Protein AF-A0A964U5X1-F1 (afdb_monomer)

Foldseek 3Di:
DDDPVVVVVVVVVLVPDDPVVNVVVVVVVVVVPDPDDPPDDPVVVCVVCVPVQDPVNVVVVVVCCVVVVDPPPVPPD

Solvent-accessible surface area (backbone atoms only — not comparable to full-atom values): 5005 Å² total; per-residue (Å²): 134,82,58,72,72,58,57,56,54,50,49,65,55,50,76,72,46,55,72,78,54,41,54,52,51,53,54,51,54,48,59,71,68,49,93,63,81,74,82,74,83,58,69,77,67,53,55,79,54,64,83,69,68,53,69,69,61,51,53,50,52,51,49,50,51,68,75,64,58,74,76,84,61,89,81,80,119

Structure (mmCIF, N/CA/C/O backbone):
data_AF-A0A964U5X1-F1
#
_entry.id   AF-A0A964U5X1-F1
#
loop_
_atom_site.group_PDB
_atom_site.id
_atom_site.type_symbol
_atom_site.label_atom_id
_atom_site.label_alt_id
_atom_site.label_comp_id
_atom_site.label_asym_id
_atom_site.label_entity_id
_atom_site.label_seq_id
_atom_site.pdbx_PDB_ins_code
_atom_site.Cartn_x
_atom_site.Cartn_y
_atom_site.Cartn_z
_atom_site.occupancy
_atom_site.B_iso_or_equiv
_atom_site.auth_seq_id
_atom_site.auth_comp_id
_atom_site.auth_asym_id
_atom_site.auth_atom_id
_atom_site.pdbx_PDB_model_num
ATOM 1 N N . MET A 1 1 ? -3.303 2.507 24.795 1.00 51.84 1 MET A N 1
ATOM 2 C CA . MET A 1 1 ? -4.509 3.271 25.193 1.00 51.84 1 MET A CA 1
ATOM 3 C C . MET A 1 1 ? -5.068 3.980 23.969 1.00 51.84 1 MET A C 1
ATOM 5 O O . MET A 1 1 ? -4.378 4.817 23.401 1.00 51.84 1 MET A O 1
ATOM 9 N N . VAL A 1 2 ? -6.269 3.613 23.515 1.00 65.44 2 VAL A N 1
ATOM 10 C CA . VAL A 1 2 ? -6.930 4.292 22.387 1.00 65.44 2 VAL A CA 1
ATOM 11 C C . VAL A 1 2 ? -7.449 5.643 22.878 1.00 65.44 2 VAL A C 1
ATOM 13 O O . VAL A 1 2 ? -8.155 5.704 23.879 1.00 65.44 2 VAL A O 1
ATOM 16 N N . SER A 1 3 ? -7.101 6.734 22.193 1.00 73.75 3 SER A N 1
ATOM 17 C CA . SER A 1 3 ? -7.677 8.048 22.496 1.00 73.75 3 SER A CA 1
ATOM 18 C C . SER A 1 3 ? -9.192 8.009 22.226 1.00 73.75 3 SER A C 1
ATOM 20 O O . SER A 1 3 ? -9.577 7.721 21.086 1.00 73.75 3 SER A O 1
ATOM 22 N N . PRO A 1 4 ? -10.058 8.322 23.212 1.00 71.50 4 PRO A N 1
ATOM 23 C CA . PRO A 1 4 ? -11.514 8.195 23.077 1.00 71.50 4 PRO A CA 1
ATOM 24 C C . PRO A 1 4 ? -12.093 8.947 21.868 1.00 71.50 4 PRO A C 1
ATOM 26 O O . PRO A 1 4 ? -13.045 8.494 21.232 1.00 71.50 4 PRO A O 1
ATOM 29 N N . GLY A 1 5 ? -11.480 10.076 21.495 1.00 85.81 5 GLY A N 1
ATOM 30 C CA . GLY A 1 5 ? -11.905 10.877 20.346 1.00 85.81 5 GLY A CA 1
ATOM 31 C C . GLY A 1 5 ? -11.635 10.221 18.989 1.00 85.81 5 GLY A C 1
ATOM 32 O O . GLY A 1 5 ? -12.393 10.444 18.046 1.00 85.81 5 GLY A O 1
ATOM 33 N N . LYS A 1 6 ? -10.588 9.393 18.874 1.00 84.44 6 LYS A N 1
ATOM 34 C CA . LYS A 1 6 ? -10.237 8.722 17.611 1.00 84.44 6 LYS A CA 1
ATOM 35 C C . LYS A 1 6 ? -11.204 7.578 17.304 1.00 84.44 6 LYS A C 1
ATOM 37 O O . LYS A 1 6 ? -11.682 7.475 16.179 1.00 84.44 6 LYS A O 1
ATOM 42 N N . PHE A 1 7 ? -11.554 6.784 18.316 1.00 85.75 7 PHE A N 1
ATOM 43 C CA . PHE A 1 7 ? -12.477 5.658 18.156 1.00 85.75 7 PHE A CA 1
ATOM 44 C C . PHE A 1 7 ? -13.890 6.115 17.767 1.00 85.75 7 PHE A C 1
ATOM 46 O O . PHE A 1 7 ? -14.480 5.581 16.834 1.00 85.75 7 PHE A O 1
ATOM 53 N N . LYS A 1 8 ? -14.398 7.181 18.403 1.00 88.06 8 LYS A N 1
ATOM 54 C CA . LYS A 1 8 ? -15.726 7.735 18.090 1.00 88.06 8 LYS A CA 1
ATOM 55 C C . LYS A 1 8 ? -15.838 8.241 16.646 1.00 88.06 8 LYS A C 1
ATOM 57 O O . LYS A 1 8 ? -16.860 8.037 15.990 1.00 88.06 8 LYS A O 1
ATOM 62 N N . LYS A 1 9 ? -14.785 8.892 16.138 1.00 88.69 9 LYS A N 1
ATOM 63 C CA . LYS A 1 9 ? -14.718 9.321 14.732 1.00 88.69 9 LYS A CA 1
ATOM 64 C C . LYS A 1 9 ? -14.720 8.118 13.789 1.00 88.69 9 LYS A C 1
ATOM 66 O O . LYS A 1 9 ? -15.482 8.120 12.829 1.00 88.69 9 LYS A O 1
ATOM 71 N N . LEU A 1 10 ? -13.927 7.087 14.092 1.00 90.06 10 LEU A N 1
ATOM 72 C CA . LEU A 1 10 ? -13.876 5.863 13.291 1.00 90.06 10 LEU A CA 1
ATOM 73 C C . LEU A 1 10 ? 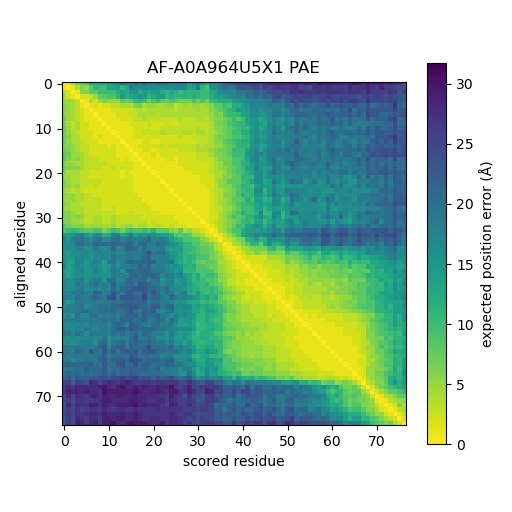-15.251 5.188 13.204 1.00 90.06 10 LEU A C 1
ATOM 75 O O . LEU A 1 10 ? -15.705 4.896 12.103 1.00 90.06 10 LEU A O 1
ATOM 79 N N . GLN A 1 11 ? -15.942 5.032 14.336 1.00 92.62 11 GLN A N 1
ATOM 80 C CA . GLN A 1 11 ? -17.279 4.435 14.391 1.00 92.62 11 GLN A CA 1
ATOM 81 C C . GLN A 1 11 ? -18.293 5.200 13.524 1.00 92.62 11 GLN A C 1
ATOM 83 O O . GLN A 1 11 ? -19.019 4.599 12.742 1.00 92.62 11 GLN A O 1
ATOM 88 N N . THR A 1 12 ? -18.267 6.537 13.573 1.00 93.62 12 THR A N 1
ATOM 89 C CA . THR A 1 12 ? -19.171 7.384 12.768 1.00 93.62 12 THR A CA 1
ATOM 90 C C . THR A 1 12 ? -19.006 7.146 11.263 1.00 93.62 12 THR A C 1
ATOM 92 O O . THR A 1 12 ? -19.978 7.207 10.510 1.00 93.62 12 THR A O 1
ATOM 95 N N . HIS A 1 13 ? -17.775 6.909 10.807 1.00 92.38 13 HIS A N 1
ATOM 96 C CA . HIS A 1 13 ? -17.508 6.592 9.406 1.00 92.38 13 HIS A CA 1
ATOM 97 C C . HIS A 1 13 ? -17.850 5.139 9.079 1.00 92.38 13 HIS A C 1
ATOM 99 O O . HIS A 1 13 ? -18.423 4.887 8.023 1.00 92.38 13 HIS A O 1
ATOM 105 N N . PHE A 1 14 ? -17.551 4.213 9.988 1.00 94.88 14 PHE A N 1
ATOM 106 C CA . PHE A 1 14 ? -17.795 2.783 9.821 1.00 94.88 14 PHE A CA 1
ATOM 107 C C . PHE A 1 14 ? -19.285 2.448 9.650 1.00 94.88 14 PHE A C 1
ATOM 109 O O . PHE A 1 14 ? -19.645 1.677 8.762 1.00 94.88 14 PHE A O 1
ATOM 116 N N . ASP A 1 15 ? -20.163 3.100 10.414 1.00 94.56 15 ASP A N 1
ATOM 117 C CA . ASP A 1 15 ? -21.617 2.875 10.353 1.00 94.56 15 ASP A CA 1
ATOM 118 C C . ASP A 1 15 ? -22.252 3.327 9.021 1.00 94.56 15 ASP A C 1
ATOM 120 O O . ASP A 1 15 ? -23.382 2.962 8.707 1.00 94.56 15 ASP A O 1
ATOM 124 N N . ARG A 1 16 ? -21.539 4.132 8.222 1.00 96.06 16 ARG A N 1
ATOM 125 C CA . ARG A 1 16 ? -21.997 4.621 6.907 1.00 96.06 16 ARG A CA 1
ATOM 126 C C . ARG A 1 16 ? -21.518 3.760 5.740 1.00 96.06 16 ARG A C 1
ATOM 128 O O . ARG A 1 16 ? -21.880 4.033 4.596 1.00 96.06 16 ARG A O 1
ATOM 135 N N . LEU A 1 17 ? -20.665 2.777 6.010 1.00 96.00 17 LEU A N 1
ATOM 136 C CA . LEU A 1 17 ? -20.120 1.879 5.005 1.00 96.00 17 LEU A CA 1
ATOM 137 C C . LEU A 1 17 ? -21.111 0.760 4.691 1.00 96.00 17 LEU A C 1
ATOM 139 O O . LEU A 1 17 ? -21.875 0.318 5.548 1.00 96.00 17 LEU A O 1
ATOM 143 N N . ARG A 1 18 ? -21.074 0.272 3.452 1.00 97.81 18 ARG A N 1
ATOM 144 C CA . ARG A 1 18 ? -21.758 -0.975 3.098 1.00 97.81 18 ARG A CA 1
ATOM 145 C C . ARG A 1 18 ? -21.061 -2.179 3.751 1.00 97.81 18 ARG A C 1
ATOM 147 O O . ARG A 1 18 ? -19.877 -2.065 4.073 1.00 97.81 18 ARG A O 1
ATOM 154 N N . PRO A 1 19 ? -21.730 -3.342 3.867 1.00 95.44 19 PRO A N 1
ATOM 155 C CA . PRO A 1 19 ? -21.136 -4.536 4.474 1.00 95.44 19 PRO A CA 1
ATOM 156 C C . PRO A 1 19 ? -19.771 -4.920 3.876 1.00 95.44 19 PRO A C 1
ATOM 158 O O . PRO A 1 19 ? -18.807 -5.090 4.613 1.00 95.44 19 PRO A O 1
ATOM 161 N N . ASP A 1 20 ? -19.638 -4.901 2.543 1.00 95.75 20 ASP A N 1
ATOM 162 C CA . ASP A 1 20 ? -18.378 -5.197 1.839 1.00 95.75 20 ASP A CA 1
ATOM 163 C C . ASP A 1 20 ? -17.231 -4.249 2.222 1.00 95.75 20 ASP A C 1
ATOM 165 O O . ASP A 1 20 ? -16.054 -4.609 2.218 1.00 95.75 20 ASP A O 1
ATOM 169 N N . GLN A 1 21 ? -17.567 -3.004 2.547 1.00 95.94 21 GLN A N 1
ATOM 170 C CA . GLN A 1 21 ? -16.603 -1.979 2.923 1.00 95.94 21 GLN A CA 1
ATOM 171 C C . GLN A 1 21 ? -16.254 -2.047 4.415 1.00 95.94 21 GLN A C 1
ATOM 173 O O . GLN A 1 21 ? -15.120 -1.741 4.782 1.00 95.94 21 GLN A O 1
ATOM 178 N N . GLN A 1 22 ? -17.201 -2.452 5.262 1.00 95.75 22 GLN A N 1
ATOM 179 C CA . GLN A 1 22 ? -16.973 -2.697 6.687 1.00 95.75 22 GLN A CA 1
ATOM 180 C C . GLN A 1 22 ? -15.969 -3.833 6.892 1.00 95.75 22 GLN A C 1
ATOM 182 O O . GLN A 1 22 ? -14.995 -3.653 7.628 1.00 95.75 22 GLN A O 1
ATOM 187 N N . ASP A 1 23 ? -16.139 -4.940 6.166 1.00 95.50 23 ASP A N 1
ATOM 188 C CA . ASP A 1 23 ? -15.218 -6.081 6.205 1.00 95.50 23 ASP A CA 1
ATOM 189 C C . ASP A 1 23 ? -13.788 -5.657 5.840 1.00 95.50 23 ASP A C 1
ATOM 191 O O . ASP A 1 23 ? -12.838 -5.935 6.573 1.00 95.50 23 ASP A O 1
ATOM 195 N N . ARG A 1 24 ? -13.632 -4.849 4.781 1.00 95.25 24 ARG A N 1
ATOM 196 C CA . ARG A 1 24 ? -12.322 -4.311 4.373 1.00 95.25 24 ARG A CA 1
ATOM 197 C C . ARG A 1 24 ? -11.653 -3.459 5.450 1.00 95.25 24 ARG A C 1
ATOM 199 O O . ARG A 1 24 ? -10.433 -3.510 5.595 1.00 95.25 24 ARG A O 1
ATOM 206 N N . VAL A 1 25 ? -12.418 -2.650 6.185 1.00 94.31 25 VAL A N 1
ATOM 207 C CA . VAL A 1 25 ? -11.868 -1.821 7.270 1.00 94.31 25 VAL A CA 1
ATOM 208 C C . VAL A 1 25 ? -11.437 -2.686 8.454 1.00 94.31 25 VAL A C 1
ATOM 210 O O . VAL A 1 25 ? -10.389 -2.418 9.044 1.00 94.31 25 VAL A O 1
ATOM 213 N N . ILE A 1 26 ? -12.202 -3.730 8.784 1.00 93.69 26 ILE A N 1
ATOM 214 C CA . ILE A 1 26 ? -11.838 -4.693 9.832 1.00 93.69 26 ILE A CA 1
ATOM 215 C C . ILE A 1 26 ? -10.545 -5.429 9.463 1.00 93.69 26 ILE A C 1
ATOM 217 O O . ILE A 1 26 ? -9.645 -5.531 10.300 1.00 93.69 26 ILE A O 1
ATOM 221 N N . ASP A 1 27 ? -10.425 -5.903 8.223 1.00 92.75 27 ASP A N 1
ATOM 222 C CA . ASP A 1 27 ? -9.228 -6.605 7.748 1.00 92.75 27 ASP A CA 1
ATOM 223 C C . ASP A 1 27 ? -7.992 -5.703 7.775 1.00 92.75 27 ASP A C 1
ATOM 225 O O . ASP A 1 27 ? -6.928 -6.110 8.244 1.00 92.75 27 ASP A O 1
ATOM 229 N N . PHE A 1 28 ? -8.138 -4.447 7.356 1.00 89.81 28 PHE A N 1
ATOM 230 C CA . PHE A 1 28 ? -7.060 -3.466 7.430 1.00 89.81 28 PHE A CA 1
ATOM 231 C C . PHE A 1 28 ? -6.634 -3.177 8.876 1.00 89.81 28 PHE A C 1
ATOM 233 O O . PHE A 1 28 ? -5.444 -3.160 9.186 1.00 89.81 28 PHE A O 1
ATOM 240 N N . ALA A 1 29 ? -7.593 -2.993 9.788 1.00 89.94 29 ALA A N 1
ATOM 241 C CA . ALA A 1 29 ? -7.292 -2.783 11.202 1.00 89.94 29 ALA A CA 1
ATOM 242 C C . ALA A 1 29 ? -6.565 -3.988 11.824 1.00 89.94 29 ALA A C 1
ATOM 244 O O . ALA A 1 29 ? -5.696 -3.796 12.674 1.00 89.94 29 ALA A O 1
ATOM 245 N N . ARG A 1 30 ? -6.883 -5.213 11.381 1.00 87.19 30 ARG A N 1
ATOM 246 C CA . ARG A 1 30 ? -6.188 -6.440 11.793 1.00 87.19 30 ARG A CA 1
ATOM 247 C C . ARG A 1 30 ? -4.738 -6.455 11.315 1.00 87.19 30 ARG A C 1
ATOM 249 O O . ARG A 1 30 ? -3.853 -6.650 12.138 1.00 87.19 30 ARG A O 1
ATOM 256 N N . GLN A 1 31 ? -4.499 -6.151 10.039 1.00 85.38 31 GLN A N 1
ATOM 257 C CA . GLN A 1 31 ? -3.146 -6.051 9.475 1.00 85.38 31 GLN A CA 1
ATOM 258 C C . GLN A 1 31 ? -2.297 -4.992 10.187 1.00 85.38 31 GLN A C 1
ATOM 260 O O . GLN A 1 31 ? -1.119 -5.212 10.434 1.00 85.38 31 GLN A O 1
ATOM 265 N N . LEU A 1 32 ? -2.895 -3.854 10.558 1.00 84.38 32 LEU A N 1
ATOM 266 C CA . LEU A 1 32 ? -2.206 -2.815 11.330 1.00 84.38 32 LEU A CA 1
ATOM 267 C C . LEU A 1 32 ? -1.891 -3.229 12.773 1.00 84.38 32 LEU A C 1
ATOM 269 O O . LEU A 1 32 ? -0.952 -2.700 13.368 1.00 84.38 32 LEU A O 1
ATOM 273 N N . ALA A 1 33 ? -2.716 -4.091 13.369 1.00 84.19 33 ALA A N 1
ATOM 274 C CA . ALA A 1 33 ? -2.558 -4.537 14.749 1.00 84.19 33 ALA A CA 1
ATOM 275 C C . ALA A 1 33 ? -1.579 -5.711 14.889 1.00 84.19 33 ALA A C 1
ATOM 277 O O . ALA A 1 33 ? -1.089 -5.948 15.994 1.00 84.19 33 ALA A O 1
ATOM 278 N N . GLU A 1 34 ? -1.301 -6.438 13.805 1.00 81.88 34 GLU A N 1
ATOM 279 C CA . GLU A 1 34 ? -0.307 -7.507 13.771 1.00 81.88 34 GLU A CA 1
ATOM 280 C C . GLU A 1 34 ? 1.111 -6.901 13.759 1.00 81.88 34 GLU A C 1
ATOM 282 O O . GLU A 1 34 ? 1.488 -6.214 12.808 1.00 81.88 34 GLU A O 1
ATOM 287 N N . PRO A 1 35 ? 1.921 -7.107 14.816 1.00 61.12 35 PRO A N 1
ATOM 288 C CA . PRO A 1 35 ? 3.280 -6.592 14.861 1.00 61.12 35 PRO A CA 1
ATOM 289 C C . PRO A 1 35 ? 4.162 -7.412 13.915 1.00 61.12 35 PRO A C 1
ATOM 291 O O . PRO A 1 35 ? 4.620 -8.503 14.249 1.00 61.12 35 PRO A O 1
ATOM 294 N N . GLY A 1 36 ? 4.400 -6.877 12.724 1.00 67.06 36 GLY A N 1
ATOM 295 C CA . GLY A 1 36 ? 5.308 -7.453 11.742 1.00 67.06 36 GLY A CA 1
ATOM 296 C C . GLY A 1 36 ? 5.395 -6.587 10.495 1.00 67.06 36 GLY A C 1
ATOM 297 O O . GLY A 1 36 ? 4.452 -5.879 10.146 1.00 67.06 36 GLY A O 1
ATOM 298 N N . THR A 1 37 ? 6.537 -6.636 9.811 1.00 63.59 37 THR A N 1
ATOM 299 C CA . THR A 1 37 ? 6.620 -6.145 8.434 1.00 63.59 37 THR A CA 1
ATOM 300 C C . THR A 1 37 ? 5.567 -6.901 7.622 1.00 63.59 37 THR A C 1
ATOM 302 O O . THR A 1 37 ? 5.552 -8.135 7.698 1.00 63.59 37 THR A O 1
ATOM 305 N N . PRO A 1 38 ? 4.687 -6.213 6.868 1.00 68.25 38 PRO A N 1
ATOM 306 C CA . PRO A 1 38 ? 3.757 -6.888 5.976 1.00 68.25 38 PRO A CA 1
ATOM 307 C C . PRO A 1 38 ? 4.527 -7.901 5.123 1.00 68.25 38 PRO A C 1
ATOM 309 O O . PRO A 1 38 ? 5.649 -7.594 4.704 1.00 68.25 38 PRO A O 1
ATOM 312 N N . PRO A 1 39 ? 3.980 -9.102 4.873 1.00 70.12 39 PRO A N 1
ATOM 313 C CA . PRO A 1 39 ? 4.657 -10.064 4.022 1.00 70.12 39 PRO A CA 1
ATOM 314 C C . PRO A 1 39 ? 4.970 -9.397 2.682 1.00 70.12 39 PRO A C 1
ATOM 316 O O . PRO A 1 39 ? 4.088 -8.814 2.047 1.00 70.12 39 PRO A O 1
ATOM 319 N N . GLY A 1 40 ? 6.242 -9.442 2.284 1.00 78.44 40 GLY A N 1
ATOM 320 C CA . GLY A 1 40 ? 6.673 -8.898 1.003 1.00 78.44 40 GLY A CA 1
ATOM 321 C C . GLY A 1 40 ? 5.913 -9.549 -0.152 1.00 78.44 40 GLY A C 1
ATOM 322 O O . GLY A 1 40 ? 5.417 -10.674 -0.042 1.00 78.44 40 GLY A O 1
ATOM 323 N N . THR A 1 41 ? 5.819 -8.847 -1.279 1.00 84.00 41 THR A N 1
ATOM 324 C CA . THR A 1 41 ? 5.230 -9.420 -2.492 1.00 84.00 41 THR A CA 1
ATOM 325 C C . THR A 1 41 ? 6.111 -10.572 -2.984 1.00 84.00 41 THR A C 1
ATOM 327 O O . THR A 1 41 ? 7.295 -10.342 -3.238 1.00 84.00 41 THR A O 1
ATOM 330 N N . PRO A 1 42 ? 5.571 -11.797 -3.147 1.00 87.50 42 PRO A N 1
ATOM 331 C CA . PRO A 1 42 ? 6.339 -12.912 -3.690 1.00 87.50 42 PRO A CA 1
ATOM 332 C C . PRO A 1 42 ? 6.883 -12.581 -5.091 1.00 87.50 42 PRO A C 1
ATOM 334 O O . PRO A 1 42 ? 6.136 -12.002 -5.891 1.00 87.50 42 PRO A O 1
ATOM 337 N N . PRO A 1 43 ? 8.136 -12.950 -5.422 1.00 83.25 43 PRO A N 1
ATOM 338 C CA . PRO A 1 43 ? 8.741 -12.657 -6.723 1.00 83.25 43 PRO A CA 1
ATOM 339 C C . PRO A 1 43 ? 7.910 -13.151 -7.912 1.00 83.25 43 PRO A C 1
ATOM 341 O O . PRO A 1 43 ? 7.850 -12.490 -8.947 1.00 83.25 43 PRO A O 1
ATOM 344 N N . GLU A 1 44 ? 7.194 -14.266 -7.756 1.00 91.81 44 GLU A N 1
ATOM 345 C CA . GLU A 1 44 ? 6.347 -14.846 -8.801 1.00 91.81 44 GLU A CA 1
ATOM 346 C C . GLU A 1 44 ? 5.204 -13.902 -9.196 1.00 91.81 44 GLU A C 1
ATOM 348 O O . GLU A 1 44 ? 4.784 -13.889 -10.352 1.00 91.81 44 GLU A O 1
ATOM 353 N N . LYS A 1 45 ? 4.720 -13.073 -8.260 1.00 89.00 45 LYS A N 1
ATOM 354 C CA . LYS A 1 45 ? 3.693 -12.059 -8.547 1.00 89.00 45 LYS A CA 1
ATOM 355 C C . LYS A 1 45 ? 4.257 -10.855 -9.297 1.00 89.00 45 LYS A C 1
ATOM 357 O O . LYS A 1 45 ? 3.510 -10.199 -10.017 1.00 89.00 45 LYS A O 1
ATOM 362 N N . LEU A 1 46 ? 5.551 -10.571 -9.150 1.00 88.94 46 LEU A N 1
ATOM 363 C CA . LEU A 1 46 ? 6.218 -9.481 -9.865 1.00 88.94 46 LEU A CA 1
ATOM 364 C C . LEU A 1 46 ? 6.482 -9.836 -11.331 1.00 88.94 46 LEU A C 1
ATOM 366 O O . LEU A 1 46 ? 6.556 -8.936 -12.162 1.00 88.94 46 LEU A O 1
ATOM 370 N N . LEU A 1 47 ? 6.538 -11.128 -11.679 1.00 90.19 47 LEU A N 1
ATOM 371 C CA . LEU A 1 47 ? 6.687 -11.572 -13.071 1.00 90.19 47 LEU A CA 1
ATOM 372 C C . LEU A 1 47 ? 5.563 -11.064 -13.982 1.00 90.19 47 LEU A C 1
ATOM 374 O O . LEU A 1 47 ? 5.801 -10.843 -15.163 1.00 90.19 47 LEU A O 1
ATOM 378 N N . ALA A 1 48 ? 4.362 -10.825 -13.444 1.00 89.75 48 ALA A N 1
ATOM 379 C CA . ALA A 1 48 ? 3.259 -10.236 -14.204 1.00 89.75 48 ALA A CA 1
ATOM 380 C C . ALA A 1 48 ? 3.558 -8.808 -14.708 1.00 89.75 48 ALA A C 1
ATOM 382 O O . ALA A 1 48 ? 2.890 -8.336 -15.623 1.00 89.75 48 ALA A O 1
ATOM 383 N N . LEU A 1 49 ? 4.550 -8.130 -14.123 1.00 87.69 49 LEU A N 1
ATOM 384 C CA . LEU A 1 49 ? 5.011 -6.795 -14.515 1.00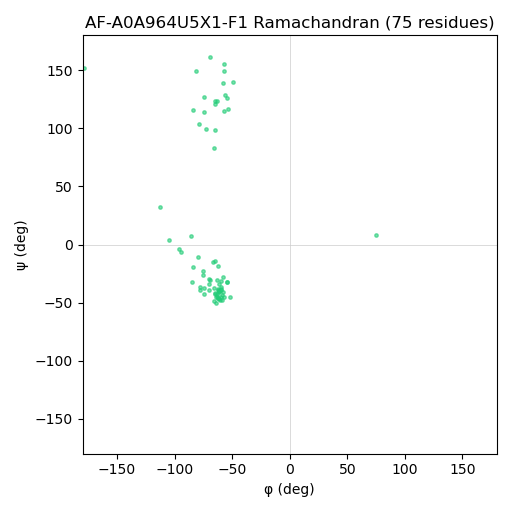 87.69 49 LEU A CA 1
ATOM 385 C C . LEU A 1 49 ? 6.230 -6.849 -15.453 1.00 87.69 49 LEU A C 1
ATOM 387 O O . LEU A 1 49 ? 6.711 -5.815 -15.916 1.00 87.69 49 LEU A O 1
ATOM 391 N N . ALA A 1 50 ? 6.770 -8.037 -15.743 1.00 88.06 50 ALA A N 1
ATOM 392 C CA . ALA A 1 50 ? 7.927 -8.161 -16.618 1.00 88.06 50 ALA A CA 1
AT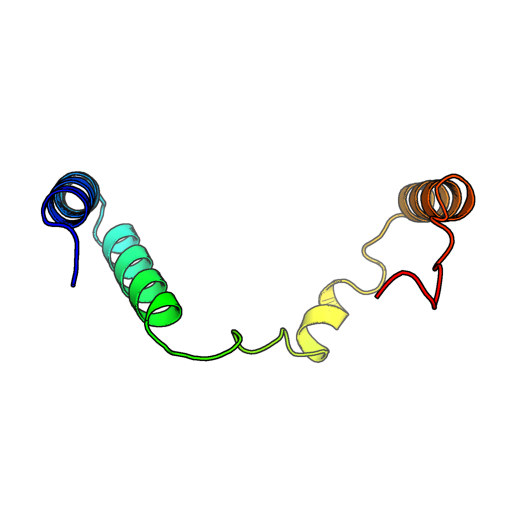OM 393 C C . ALA A 1 50 ? 7.565 -7.704 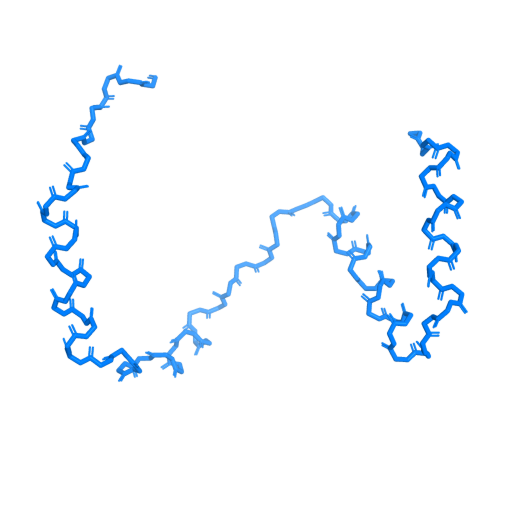-18.040 1.00 88.06 50 ALA A C 1
ATOM 395 O O . ALA A 1 50 ? 6.657 -8.242 -18.669 1.00 88.06 50 ALA A O 1
ATOM 396 N N . GLY A 1 51 ? 8.280 -6.695 -18.540 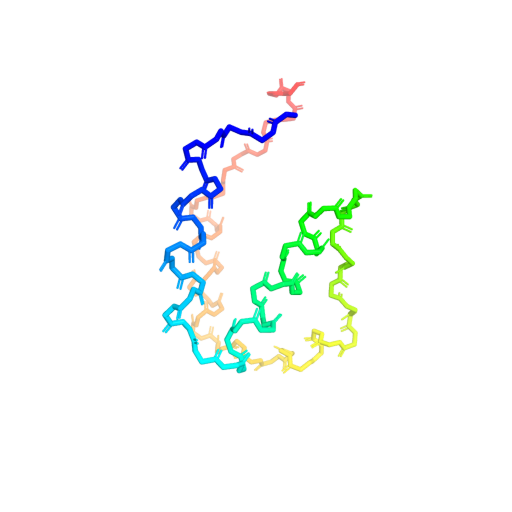1.00 88.56 51 GLY A N 1
ATOM 397 C CA . GLY A 1 51 ? 8.022 -6.110 -19.857 1.00 88.56 51 GLY A CA 1
ATOM 398 C C . GLY A 1 51 ? 6.790 -5.202 -19.929 1.00 88.56 51 GLY A C 1
ATOM 399 O O . GLY A 1 51 ? 6.433 -4.786 -21.026 1.00 88.56 51 GLY A O 1
ATOM 400 N N . SER A 1 52 ? 6.146 -4.869 -18.800 1.00 94.00 52 SER A N 1
ATOM 401 C CA . SER A 1 52 ? 5.017 -3.927 -18.794 1.00 94.00 52 SER A CA 1
ATOM 402 C C . SER A 1 52 ? 5.445 -2.459 -18.857 1.00 94.00 52 SER A C 1
ATOM 404 O O . SER A 1 52 ? 4.585 -1.600 -19.008 1.00 94.00 52 SER A O 1
ATOM 406 N N . LEU A 1 53 ? 6.740 -2.168 -18.692 1.00 93.25 53 LEU A N 1
ATOM 407 C CA . LEU A 1 53 ? 7.293 -0.820 -18.781 1.00 93.25 53 LEU A CA 1
ATOM 408 C C . LEU A 1 53 ? 7.578 -0.479 -20.256 1.00 93.25 53 LEU A C 1
ATOM 410 O O . LEU A 1 53 ? 8.426 -1.144 -20.862 1.00 93.25 53 LEU A O 1
ATOM 414 N N . PRO A 1 54 ? 6.896 0.522 -20.843 1.00 95.62 54 PRO A N 1
ATOM 415 C CA . PRO A 1 54 ? 7.198 1.007 -22.184 1.00 95.62 54 PRO A CA 1
ATOM 416 C C . PRO A 1 54 ? 8.651 1.472 -22.305 1.00 95.62 54 PRO A C 1
ATOM 418 O O . PRO A 1 54 ? 9.248 1.965 -21.351 1.00 95.62 54 PRO A O 1
ATOM 421 N N . HIS A 1 55 ? 9.229 1.332 -23.499 1.00 93.81 55 HIS A N 1
ATOM 422 C CA . HIS A 1 55 ? 10.626 1.706 -23.727 1.00 93.81 55 HIS A CA 1
ATOM 423 C C . HIS A 1 55 ? 10.879 3.204 -23.500 1.00 93.81 55 HIS A C 1
ATOM 425 O O . HIS A 1 55 ? 11.896 3.569 -22.924 1.00 93.81 55 HIS A O 1
ATOM 431 N N . GLU A 1 56 ? 9.945 4.059 -23.914 1.00 96.19 56 GLU A N 1
ATOM 432 C CA . GLU A 1 56 ? 10.018 5.509 -23.709 1.00 96.19 56 GLU A CA 1
ATOM 433 C C . GLU A 1 56 ? 10.051 5.891 -22.224 1.00 96.19 56 GLU A C 1
ATOM 435 O O . GLU A 1 56 ? 10.950 6.623 -21.811 1.00 96.19 56 GLU A O 1
ATOM 440 N N . ASP A 1 57 ? 9.164 5.301 -21.419 1.00 95.19 57 ASP A N 1
ATOM 441 C CA . ASP A 1 57 ? 9.133 5.480 -19.966 1.00 95.19 57 ASP A CA 1
ATOM 442 C C . ASP A 1 57 ? 10.428 4.965 -19.319 1.00 95.19 57 ASP A C 1
ATOM 444 O O . ASP A 1 57 ? 10.963 5.581 -18.399 1.00 95.19 57 ASP A O 1
ATOM 448 N N . ALA A 1 58 ? 10.975 3.847 -19.812 1.00 93.00 58 ALA A N 1
ATOM 449 C CA . ALA A 1 58 ? 12.241 3.307 -19.322 1.00 93.00 58 ALA A CA 1
ATOM 450 C C . ALA A 1 58 ? 13.427 4.249 -19.600 1.00 93.00 58 ALA A C 1
ATOM 452 O O . ALA A 1 58 ? 14.271 4.440 -18.723 1.00 93.00 58 ALA A O 1
ATOM 453 N N . GLU A 1 59 ? 13.494 4.856 -20.789 1.00 95.31 59 GLU A N 1
ATOM 454 C CA . GLU A 1 59 ? 14.540 5.828 -21.139 1.00 95.31 59 GLU A CA 1
ATOM 455 C C . GLU A 1 59 ? 14.382 7.151 -20.375 1.00 95.31 59 GLU A C 1
ATOM 457 O O . GLU A 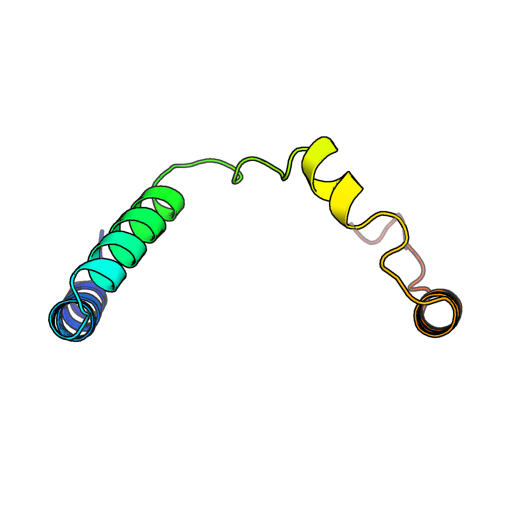1 59 ? 15.375 7.778 -20.005 1.00 95.31 59 GLU A O 1
ATOM 462 N N . GLU A 1 60 ? 13.150 7.582 -20.099 1.00 94.19 60 GLU A N 1
ATOM 463 C CA . GLU A 1 60 ? 12.891 8.736 -19.235 1.00 94.19 60 GLU A CA 1
ATOM 464 C C . GLU A 1 60 ? 13.351 8.482 -17.797 1.00 94.19 60 GLU A C 1
ATOM 466 O O . GLU A 1 60 ? 14.138 9.267 -17.268 1.00 94.19 60 GLU A O 1
ATOM 471 N N . LEU A 1 61 ? 12.949 7.357 -17.198 1.00 90.88 61 LEU A N 1
ATOM 472 C CA . LEU A 1 61 ? 13.387 6.971 -15.854 1.00 90.88 61 LEU A CA 1
ATOM 473 C C . LEU A 1 61 ? 14.908 6.856 -15.765 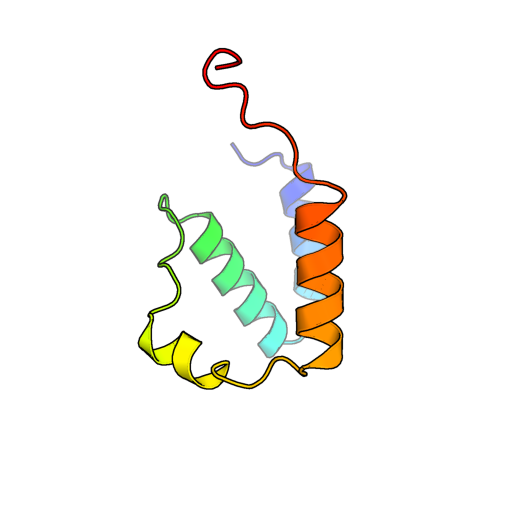1.00 90.88 61 LEU A C 1
ATOM 475 O O . LEU A 1 61 ? 15.506 7.309 -14.792 1.00 90.88 61 LEU A O 1
ATOM 479 N N . LYS A 1 62 ? 15.544 6.284 -16.790 1.00 90.62 62 LYS A N 1
ATOM 480 C CA . LYS A 1 62 ? 17.000 6.186 -16.865 1.00 90.62 62 LYS A CA 1
ATOM 481 C C . LYS A 1 62 ? 17.663 7.564 -16.853 1.00 90.62 62 LYS A C 1
ATOM 483 O O . LYS A 1 62 ? 18.580 7.767 -16.063 1.00 90.62 62 LYS A O 1
ATOM 488 N N . ARG A 1 63 ? 17.184 8.509 -17.670 1.00 91.62 63 ARG A N 1
ATOM 489 C CA . ARG A 1 63 ? 17.699 9.889 -17.661 1.00 91.62 63 ARG A CA 1
ATOM 490 C C . ARG A 1 63 ? 17.519 10.551 -16.303 1.00 91.62 63 ARG A C 1
ATOM 492 O O . ARG A 1 63 ? 18.473 11.128 -15.810 1.00 91.62 63 ARG A O 1
ATOM 499 N N . LEU A 1 64 ? 16.351 10.415 -15.674 1.00 88.25 64 LEU A N 1
ATOM 500 C CA . LEU A 1 64 ? 16.100 10.991 -14.348 1.00 88.25 64 LEU A CA 1
ATOM 501 C C . LEU A 1 64 ? 17.045 10.423 -13.280 1.00 88.25 64 LEU A C 1
ATOM 503 O O . LEU A 1 64 ? 17.554 11.177 -12.461 1.00 88.25 64 LEU A O 1
ATOM 507 N N . ILE A 1 65 ? 17.331 9.118 -13.314 1.00 85.38 65 ILE A N 1
ATOM 508 C CA . ILE A 1 65 ? 18.302 8.489 -12.404 1.00 85.38 65 ILE A CA 1
ATOM 509 C C . ILE A 1 65 ? 19.723 9.004 -12.664 1.00 85.38 65 ILE A C 1
ATOM 511 O O . ILE A 1 65 ? 20.492 9.161 -11.722 1.00 85.38 65 ILE A O 1
ATOM 515 N N . GLU A 1 66 ? 20.095 9.237 -13.924 1.00 86.31 66 GLU A N 1
ATOM 516 C CA . GLU A 1 66 ? 21.420 9.748 -14.298 1.00 86.31 66 GLU A CA 1
ATOM 517 C C . GLU A 1 66 ? 21.582 11.245 -13.971 1.00 86.31 66 GLU A C 1
ATOM 519 O O . GLU A 1 66 ? 22.657 11.666 -13.544 1.00 86.31 66 GLU A O 1
ATOM 524 N N . GLU A 1 67 ? 20.526 12.040 -14.152 1.00 83.00 67 GLU A N 1
ATOM 525 C CA . GLU A 1 67 ? 20.497 13.488 -13.910 1.00 83.00 67 GLU A CA 1
ATOM 526 C C . GLU A 1 67 ? 20.372 13.835 -12.420 1.00 83.00 67 GLU A C 1
ATOM 528 O O . GLU A 1 67 ? 21.006 14.788 -11.967 1.00 83.00 67 GLU A O 1
ATOM 533 N N . ASP A 1 68 ? 19.605 13.047 -11.662 1.00 69.38 68 ASP A N 1
ATOM 534 C CA . ASP A 1 68 ? 19.316 13.248 -10.235 1.00 69.38 68 ASP A CA 1
ATOM 535 C C . ASP A 1 68 ? 19.946 12.141 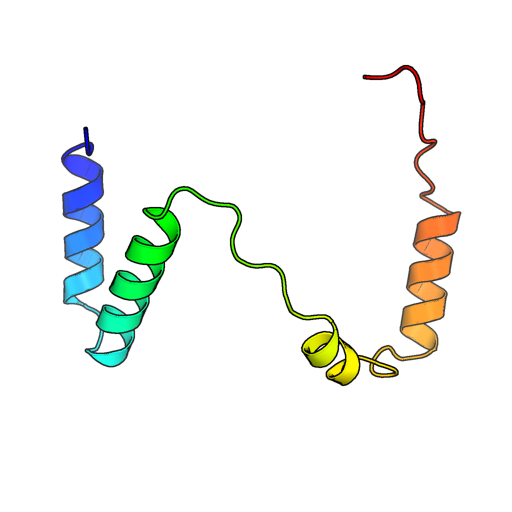-9.374 1.00 69.38 68 ASP A C 1
ATOM 537 O O . ASP A 1 68 ? 19.402 11.706 -8.359 1.00 69.38 68 ASP A O 1
ATOM 541 N N . CYS A 1 69 ? 21.102 11.634 -9.818 1.00 65.81 69 CYS A N 1
ATOM 542 C CA . CYS A 1 69 ? 21.896 10.647 -9.096 1.00 65.81 69 CYS A CA 1
ATOM 543 C C . CYS A 1 69 ? 22.416 11.286 -7.799 1.00 65.81 69 CYS A C 1
ATOM 545 O O . CYS A 1 69 ? 23.537 11.803 -7.742 1.00 65.81 69 CYS A O 1
ATOM 547 N N . GLU A 1 70 ? 21.580 11.284 -6.758 1.00 66.50 70 GLU A N 1
ATOM 548 C CA . GLU A 1 70 ? 21.982 11.653 -5.411 1.00 66.50 70 GLU A CA 1
ATOM 549 C C . GLU A 1 70 ? 23.194 10.795 -5.044 1.00 66.50 70 GLU A C 1
ATOM 551 O O . GLU A 1 70 ? 23.172 9.559 -5.034 1.00 66.50 70 GLU A O 1
ATOM 556 N N . ARG A 1 71 ? 24.310 11.485 -4.822 1.00 62.00 71 ARG A N 1
ATOM 557 C CA . ARG A 1 71 ? 25.573 10.899 -4.409 1.00 62.00 71 ARG A CA 1
ATOM 558 C C . ARG A 1 71 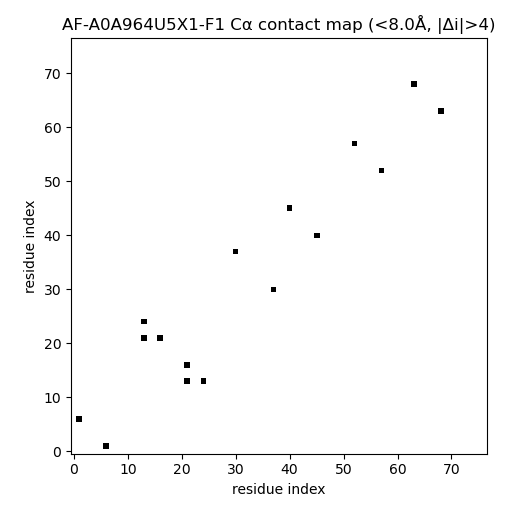? 25.309 10.135 -3.116 1.00 62.00 71 ARG A C 1
ATOM 560 O O . ARG A 1 71 ? 24.982 10.744 -2.108 1.00 62.00 71 ARG A O 1
ATOM 567 N N . ILE A 1 72 ? 25.461 8.812 -3.136 1.00 63.41 72 ILE A N 1
ATOM 568 C CA . ILE A 1 72 ? 25.471 8.027 -1.899 1.00 63.41 72 ILE A CA 1
ATOM 569 C C . ILE A 1 72 ? 26.714 8.479 -1.129 1.00 63.41 72 ILE A C 1
ATOM 571 O O . ILE A 1 72 ? 27.822 8.058 -1.464 1.00 63.41 72 ILE A O 1
ATOM 575 N N . GLU A 1 73 ? 26.547 9.382 -0.162 1.00 65.56 73 GLU A N 1
ATOM 576 C CA . GLU A 1 73 ? 27.586 9.742 0.798 1.00 65.56 73 GLU A CA 1
ATOM 577 C C . GLU A 1 73 ? 27.637 8.636 1.856 1.00 65.56 73 GLU A C 1
ATOM 579 O O . GLU A 1 73 ? 26.746 8.544 2.702 1.00 65.56 73 GLU A O 1
ATOM 584 N N . PRO A 1 74 ? 28.644 7.741 1.810 1.00 65.25 74 PRO A N 1
ATOM 585 C CA . PRO A 1 74 ? 28.684 6.577 2.694 1.00 65.25 74 PRO A CA 1
ATOM 586 C C . PRO A 1 74 ? 28.831 6.959 4.173 1.00 65.25 74 PRO A C 1
ATOM 588 O O . PRO A 1 74 ? 28.621 6.115 5.038 1.00 65.25 74 PRO A O 1
ATOM 591 N N . ASP A 1 75 ? 29.194 8.217 4.437 1.00 71.44 75 ASP A N 1
ATOM 592 C CA . ASP A 1 75 ? 29.549 8.762 5.745 1.00 71.44 75 ASP A CA 1
ATOM 593 C C . ASP A 1 75 ? 28.436 9.644 6.359 1.00 71.44 75 ASP A C 1
ATOM 595 O O . ASP A 1 75 ? 28.643 10.229 7.421 1.00 71.44 75 ASP A O 1
ATOM 599 N N . GLU A 1 76 ? 27.261 9.759 5.721 1.00 63.94 76 GLU A N 1
ATOM 600 C CA . GLU A 1 76 ? 26.126 10.566 6.222 1.00 63.94 76 GLU A CA 1
ATOM 601 C C . GLU A 1 76 ? 25.191 9.827 7.212 1.00 63.94 76 GLU A C 1
ATOM 603 O O . GLU A 1 76 ? 24.160 10.377 7.608 1.00 63.94 76 GLU A O 1
ATOM 608 N N . TRP A 1 77 ? 25.546 8.611 7.652 1.00 60.19 77 TRP A N 1
ATOM 609 C CA . TRP A 1 77 ? 24.767 7.801 8.608 1.00 60.19 77 TRP A CA 1
ATOM 610 C C . TRP A 1 77 ? 25.545 7.472 9.885 1.00 60.19 77 TRP A C 1
ATOM 612 O O . TRP A 1 77 ? 26.637 6.867 9.782 1.00 60.19 77 TRP A O 1
#

Mean predicted aligned error: 12.76 Å

Secondary structure (DSSP, 8-state):
---HHHHHHHHHHHTTS-HHHHHHHHHHHHHHHS-SPPPPPPHHHHGGGTT-S-HHHHHHHHHHHHHS-----TT--

Radius of gyration: 21.36 Å; Cα contacts (8 Å, |Δi|>4): 8; chains: 1; bounding box: 52×28×49 Å

Sequence (77 aa):
MVSPGKFKKLQTHFDRLRPDQQDRVIDFARQLAEPGTPPGTPPEKLLALAGSLPHEDAEELKRLIEEDCERIEPDEW

pLDDT: mean 84.39, std 11.69, range [51.84, 97.81]

Nearest PDB structures (foldseek):
  6z1p-assembly1_AH  TM=3.430E-01  e=5.135E+00  Tetrahymena thermophila SB210